Protein AF-A0A1D3I3G0-F1 (afdb_monomer_lite)

Secondary structure (DSSP, 8-state):
------GGGS-----HHHHHHHHHHTT--HHHHHHHTT-S-HHHHHHHSS-TT-TTS--PPPHHHHHHHHHHHHHHT--

Radius of gyration: 14.24 Å; chains: 1; bounding box: 36×21×44 Å

Structure (mmCIF, N/CA/C/O backbone):
data_AF-A0A1D3I3G0-F1
#
_entry.id   AF-A0A1D3I3G0-F1
#
loop_
_atom_site.group_PDB
_atom_site.id
_atom_site.type_symbol
_atom_site.label_atom_id
_atom_site.label_alt_id
_atom_site.label_comp_id
_atom_site.label_asym_id
_atom_site.label_entity_id
_atom_site.label_seq_id
_atom_site.pdbx_PDB_ins_code
_atom_site.Cartn_x
_atom_site.Cartn_y
_atom_site.Cartn_z
_atom_site.occupancy
_atom_site.B_iso_or_equiv
_atom_site.auth_seq_id
_atom_site.auth_comp_id
_atom_site.auth_asym_id
_atom_site.auth_atom_id
_atom_site.pdbx_PDB_model_num
ATOM 1 N N . MET A 1 1 ? -18.323 1.995 -36.009 1.00 44.81 1 MET A N 1
ATOM 2 C CA . MET A 1 1 ? -18.697 2.565 -34.693 1.00 44.81 1 MET A CA 1
ATOM 3 C C . MET A 1 1 ? -17.517 2.383 -33.747 1.00 44.81 1 MET A C 1
ATOM 5 O O . MET A 1 1 ? -17.046 1.262 -33.622 1.00 44.81 1 MET A O 1
ATOM 9 N N . ARG A 1 2 ? -16.971 3.456 -33.159 1.00 54.38 2 ARG A N 1
ATOM 10 C CA . ARG A 1 2 ? -15.834 3.368 -32.224 1.00 54.38 2 ARG A CA 1
ATOM 11 C C . ARG A 1 2 ? -16.404 3.310 -30.810 1.00 54.38 2 ARG A C 1
ATOM 13 O O . ARG A 1 2 ? -16.939 4.309 -30.340 1.00 54.38 2 ARG A O 1
ATOM 20 N N . ASN A 1 3 ? -16.358 2.132 -30.192 1.00 61.44 3 ASN A N 1
ATOM 21 C CA . ASN A 1 3 ? -16.839 1.931 -28.829 1.00 61.44 3 ASN A CA 1
ATOM 22 C C . ASN A 1 3 ? -15.989 2.808 -27.893 1.00 61.44 3 ASN A C 1
ATOM 24 O O . ASN A 1 3 ? -14.776 2.611 -27.798 1.00 61.44 3 ASN A O 1
ATOM 28 N N . LYS A 1 4 ? -16.584 3.844 -27.293 1.00 65.75 4 LYS A N 1
ATOM 29 C CA . LYS A 1 4 ? -15.883 4.704 -26.335 1.00 65.75 4 LYS A CA 1
ATOM 30 C C . LYS A 1 4 ? -15.810 3.934 -25.021 1.00 65.75 4 LYS A C 1
ATOM 32 O O . LYS A 1 4 ? -16.828 3.766 -24.366 1.00 65.75 4 LYS A O 1
ATOM 37 N N . ILE A 1 5 ? -14.626 3.443 -24.667 1.00 69.81 5 ILE A N 1
ATOM 38 C CA . ILE A 1 5 ? -14.393 2.860 -23.342 1.00 69.81 5 ILE A CA 1
ATOM 39 C C . ILE A 1 5 ? -14.556 3.992 -22.319 1.00 69.81 5 ILE A C 1
ATOM 41 O O . ILE A 1 5 ? -13.798 4.966 -22.367 1.00 69.81 5 ILE A O 1
ATOM 45 N N . ASN A 1 6 ? -15.548 3.898 -21.428 1.00 71.00 6 ASN A N 1
ATOM 46 C CA . ASN A 1 6 ? -15.663 4.832 -20.313 1.00 71.00 6 ASN A CA 1
ATOM 47 C C . ASN A 1 6 ? -14.672 4.415 -19.229 1.00 71.00 6 ASN A C 1
ATOM 49 O O . ASN A 1 6 ? -14.643 3.265 -18.803 1.00 71.00 6 ASN A O 1
ATOM 53 N N . ARG A 1 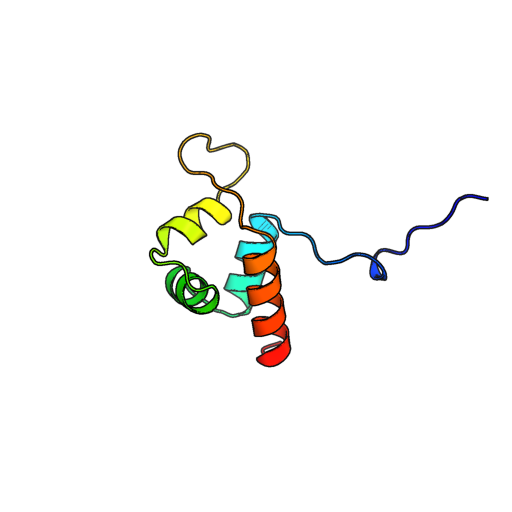7 ? -13.872 5.366 -18.742 1.00 58.00 7 ARG A N 1
ATOM 54 C CA . ARG A 1 7 ? -12.901 5.108 -17.666 1.00 58.00 7 ARG A CA 1
ATOM 55 C C . ARG A 1 7 ? -13.558 4.656 -16.356 1.00 58.00 7 ARG A C 1
ATOM 57 O O . ARG A 1 7 ? -12.894 4.006 -15.565 1.00 58.00 7 ARG A O 1
ATOM 64 N N . ASN A 1 8 ? -14.838 4.977 -16.153 1.00 65.12 8 ASN A N 1
ATOM 65 C CA . ASN A 1 8 ? -15.604 4.558 -14.976 1.00 65.12 8 ASN A CA 1
ATOM 66 C C . ASN A 1 8 ? -15.987 3.069 -14.995 1.00 65.12 8 ASN A C 1
ATOM 68 O O . ASN A 1 8 ? -16.371 2.550 -13.956 1.00 65.12 8 ASN A O 1
ATOM 72 N N . ASP A 1 9 ? -15.847 2.384 -16.136 1.00 72.94 9 ASP A N 1
ATOM 73 C CA . ASP A 1 9 ? -16.107 0.942 -16.257 1.00 72.94 9 ASP A CA 1
ATOM 74 C C . ASP A 1 9 ? -14.844 0.101 -15.960 1.00 72.94 9 ASP A C 1
ATOM 76 O O . ASP A 1 9 ? -14.846 -1.118 -16.131 1.00 72.94 9 ASP A O 1
ATOM 80 N N . MET A 1 10 ? -13.734 0.741 -15.565 1.00 71.88 10 MET A N 1
ATOM 81 C CA . MET A 1 10 ? -12.437 0.099 -15.336 1.00 71.88 10 MET A CA 1
ATOM 82 C C . MET A 1 10 ? -12.099 0.059 -13.842 1.00 71.88 10 MET A C 1
ATOM 84 O O . MET A 1 10 ? -12.174 1.079 -13.158 1.00 71.88 10 MET A O 1
ATOM 88 N N . GLU A 1 11 ? -11.659 -1.101 -13.346 1.00 72.19 11 GLU A N 1
ATOM 89 C CA . GLU A 1 11 ? -11.108 -1.218 -11.990 1.00 72.19 11 GLU A CA 1
ATOM 90 C C . GLU A 1 11 ? -9.858 -0.330 -11.840 1.00 72.19 11 GLU A C 1
ATOM 92 O O . GLU A 1 11 ? -9.024 -0.240 -12.750 1.00 72.19 11 GLU A O 1
ATOM 97 N N . LEU A 1 12 ? -9.696 0.301 -10.670 1.00 78.56 12 LEU A N 1
ATOM 98 C CA . LEU A 1 12 ? -8.464 1.013 -10.338 1.00 78.56 12 LEU A CA 1
ATOM 99 C C . LEU A 1 12 ? -7.302 0.010 -10.305 1.00 78.56 12 LEU A C 1
ATOM 101 O O . LEU A 1 12 ? -7.189 -0.816 -9.397 1.00 78.56 12 LEU A O 1
ATOM 105 N N . GLY A 1 13 ? -6.432 0.087 -11.309 1.00 84.62 13 GLY A N 1
ATOM 106 C CA . GLY A 1 13 ? -5.293 -0.812 -11.448 1.00 84.62 13 GLY A CA 1
ATOM 107 C C . GLY A 1 13 ? -4.212 -0.585 -10.390 1.00 84.62 13 GLY A C 1
ATOM 108 O O . GLY A 1 13 ? -3.936 0.549 -9.976 1.00 84.62 13 GLY A O 1
ATOM 109 N N . TYR A 1 14 ? -3.556 -1.678 -10.003 1.00 88.50 14 TYR A N 1
ATOM 110 C CA . TYR A 1 14 ? -2.337 -1.627 -9.205 1.00 88.50 14 TYR A CA 1
ATOM 111 C C . TYR A 1 14 ? -1.200 -0.982 -10.009 1.00 88.50 14 TYR A C 1
ATOM 113 O O . TYR A 1 14 ? -0.882 -1.401 -11.121 1.00 88.50 14 TYR A O 1
ATOM 121 N N . THR A 1 15 ? -0.565 0.018 -9.400 1.00 91.81 15 THR A N 1
ATOM 122 C CA . THR A 1 15 ? 0.785 0.480 -9.735 1.00 91.81 15 THR A CA 1
ATOM 123 C C . THR A 1 15 ? 1.521 0.781 -8.424 1.00 91.81 15 THR A C 1
ATOM 125 O O . THR A 1 15 ? 0.860 1.128 -7.434 1.00 91.81 15 THR A O 1
ATOM 128 N N . PRO A 1 16 ? 2.865 0.718 -8.385 1.00 92.69 16 PRO A N 1
ATOM 129 C CA . PRO A 1 16 ? 3.633 1.104 -7.197 1.00 92.69 16 PRO A CA 1
ATOM 130 C C . PRO A 1 16 ? 3.274 2.506 -6.681 1.00 92.69 16 PRO A C 1
ATOM 132 O O . PRO A 1 16 ? 3.110 2.726 -5.479 1.00 92.69 16 PRO A O 1
ATOM 135 N N . TYR A 1 17 ? 3.057 3.445 -7.608 1.00 92.62 17 TYR A N 1
ATOM 136 C CA . TYR A 1 17 ? 2.650 4.812 -7.299 1.00 92.62 17 TYR A CA 1
ATOM 137 C C . TYR A 1 17 ? 1.243 4.894 -6.687 1.00 92.62 17 TYR A C 1
ATOM 139 O O . TYR A 1 17 ? 1.050 5.591 -5.686 1.00 92.62 17 TYR A O 1
ATOM 147 N N . ASN A 1 18 ? 0.266 4.166 -7.241 1.00 93.19 18 ASN A N 1
ATOM 148 C CA . ASN A 1 18 ? -1.101 4.130 -6.712 1.00 93.19 18 ASN A CA 1
ATOM 149 C C . ASN A 1 18 ? -1.122 3.543 -5.298 1.00 93.19 18 ASN A C 1
ATOM 151 O O . ASN A 1 18 ? -1.748 4.123 -4.411 1.00 93.19 18 ASN A O 1
ATOM 155 N N . LEU A 1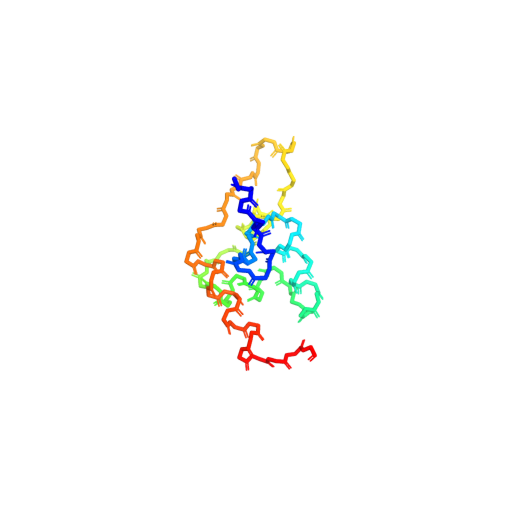 19 ? -0.390 2.446 -5.070 1.00 94.50 19 LEU A N 1
ATOM 156 C CA . LEU A 1 19 ? -0.287 1.805 -3.759 1.00 94.50 19 LEU A CA 1
ATOM 157 C C . LEU A 1 19 ? 0.257 2.779 -2.708 1.00 94.50 19 LEU A C 1
ATOM 159 O O . LEU A 1 19 ? -0.391 3.011 -1.685 1.00 94.50 19 LEU A O 1
ATOM 163 N N . ARG A 1 20 ? 1.399 3.416 -2.999 1.00 94.50 20 ARG A N 1
ATOM 164 C CA . ARG A 1 20 ? 2.021 4.405 -2.109 1.00 94.50 20 ARG A CA 1
ATOM 165 C C . ARG A 1 20 ? 1.102 5.597 -1.848 1.00 94.50 20 ARG A C 1
ATOM 167 O O . ARG A 1 20 ? 1.010 6.074 -0.717 1.00 94.50 20 ARG A O 1
ATOM 174 N N . THR A 1 21 ? 0.418 6.082 -2.882 1.00 94.19 21 THR A N 1
ATOM 175 C CA . THR A 1 21 ? -0.497 7.226 -2.782 1.00 94.19 21 THR A CA 1
ATOM 176 C C . THR A 1 21 ? -1.685 6.913 -1.880 1.00 94.19 21 THR A C 1
ATOM 178 O O . THR A 1 21 ? -1.959 7.683 -0.961 1.00 94.19 21 THR A O 1
ATOM 181 N N . LEU A 1 22 ? -2.364 5.783 -2.096 1.00 93.88 22 LEU A N 1
ATOM 182 C CA . LEU A 1 22 ? -3.492 5.367 -1.260 1.00 93.88 22 LEU A CA 1
ATOM 183 C C . LEU A 1 22 ? -3.053 5.120 0.182 1.00 93.88 22 LEU A C 1
ATOM 185 O O . LEU A 1 22 ? -3.659 5.669 1.099 1.00 93.88 22 LEU A O 1
ATOM 189 N N . ARG A 1 23 ? -1.945 4.395 0.388 1.00 95.31 23 ARG A N 1
ATOM 190 C CA . ARG A 1 23 ? -1.390 4.153 1.726 1.00 95.31 23 ARG A CA 1
ATOM 191 C C . ARG A 1 23 ? -1.153 5.465 2.482 1.00 95.31 23 ARG A C 1
ATOM 193 O O . ARG A 1 23 ? -1.564 5.596 3.632 1.00 95.31 23 ARG A O 1
ATOM 200 N N . ASN A 1 24 ? -0.524 6.446 1.832 1.00 95.12 24 ASN A N 1
ATOM 201 C CA . ASN A 1 24 ? -0.259 7.752 2.436 1.00 95.12 24 ASN A CA 1
ATOM 202 C C . ASN A 1 24 ? -1.546 8.541 2.726 1.00 95.12 24 ASN A C 1
ATOM 204 O O . ASN A 1 24 ? -1.625 9.188 3.768 1.00 95.12 24 ASN A O 1
ATOM 208 N N . ARG A 1 25 ? -2.555 8.487 1.844 1.00 93.69 25 ARG A N 1
ATOM 209 C CA . ARG A 1 25 ? -3.861 9.135 2.077 1.00 93.69 25 ARG A CA 1
ATOM 210 C C . ARG A 1 25 ? -4.575 8.553 3.294 1.00 93.69 25 ARG A C 1
ATOM 212 O O . ARG A 1 25 ? -5.100 9.310 4.100 1.00 93.69 25 ARG A O 1
ATOM 219 N N . CYS A 1 26 ? -4.488 7.238 3.478 1.00 93.25 26 CYS A N 1
ATOM 220 C CA . CYS A 1 26 ? -4.984 6.545 4.666 1.00 93.25 26 CYS A CA 1
ATOM 221 C C . CYS A 1 26 ? -4.074 6.708 5.901 1.00 93.25 26 CYS A C 1
ATOM 223 O O . CYS A 1 26 ? -4.366 6.129 6.941 1.00 93.25 26 CYS A O 1
ATOM 225 N N . LYS A 1 27 ? -2.972 7.471 5.803 1.00 95.31 27 LYS A N 1
ATOM 226 C CA . LYS A 1 27 ? -1.967 7.680 6.864 1.00 95.31 27 LYS A CA 1
ATOM 227 C C . LYS A 1 27 ? -1.356 6.384 7.416 1.00 95.31 27 LYS A C 1
ATOM 229 O O . LYS A 1 27 ? -0.953 6.337 8.572 1.00 95.31 27 LYS A O 1
ATOM 234 N N . LEU A 1 28 ? -1.249 5.357 6.575 1.00 95.81 28 LEU A N 1
ATOM 235 C CA . LEU A 1 28 ? -0.705 4.055 6.951 1.00 95.81 28 LEU A CA 1
ATOM 236 C C . LEU A 1 28 ? 0.813 3.989 6.741 1.00 95.81 28 LEU A C 1
ATOM 238 O O . LEU A 1 28 ? 1.366 4.444 5.733 1.00 95.81 28 LEU A O 1
ATOM 242 N N . THR A 1 29 ? 1.496 3.322 7.657 1.00 96.88 29 THR A N 1
ATOM 243 C CA . THR A 1 29 ? 2.864 2.831 7.488 1.00 96.88 29 THR A CA 1
ATOM 244 C C . THR A 1 29 ? 2.886 1.573 6.612 1.00 96.88 29 THR A C 1
ATOM 246 O O . THR A 1 29 ? 1.876 0.898 6.406 1.00 96.88 29 THR A O 1
ATOM 249 N N . GLN A 1 30 ? 4.062 1.208 6.090 1.00 96.69 30 GLN A N 1
ATOM 250 C CA . GLN A 1 30 ? 4.226 -0.050 5.346 1.00 96.69 30 GLN A CA 1
ATOM 251 C C . GLN A 1 30 ? 3.960 -1.287 6.221 1.00 96.69 30 GLN A C 1
ATOM 253 O O . GLN A 1 30 ? 3.542 -2.321 5.707 1.00 96.69 30 GLN A O 1
ATOM 258 N N . ALA A 1 31 ? 4.187 -1.188 7.534 1.00 97.19 31 ALA A N 1
ATOM 259 C CA . ALA A 1 31 ? 3.917 -2.268 8.477 1.00 97.19 31 ALA A CA 1
ATOM 260 C C . ALA A 1 31 ? 2.413 -2.462 8.705 1.00 97.19 31 ALA A C 1
ATOM 262 O O . ALA A 1 31 ? 1.942 -3.595 8.675 1.00 97.19 31 ALA A O 1
ATOM 263 N N . GLU A 1 32 ? 1.655 -1.376 8.854 1.00 96.75 32 GLU A N 1
ATOM 264 C CA . GLU A 1 32 ? 0.194 -1.446 8.983 1.00 96.75 32 GLU A CA 1
ATOM 265 C C . GLU A 1 32 ? -0.447 -1.970 7.697 1.00 96.75 32 GLU A C 1
ATOM 267 O O . GLU A 1 32 ? -1.286 -2.865 7.751 1.00 96.75 32 GLU A O 1
ATOM 272 N N . LEU A 1 33 ? 0.010 -1.511 6.524 1.00 96.81 33 LEU A N 1
ATOM 273 C CA . LEU A 1 33 ? -0.448 -2.080 5.256 1.00 96.81 33 LEU A CA 1
ATOM 274 C C . LEU A 1 33 ? -0.125 -3.580 5.162 1.00 96.81 33 LEU A C 1
ATOM 276 O O . LEU A 1 33 ? -0.977 -4.365 4.751 1.00 96.81 33 LEU A O 1
ATOM 280 N N . ALA A 1 34 ? 1.076 -3.996 5.577 1.00 97.19 34 ALA A N 1
ATOM 281 C CA . ALA A 1 34 ? 1.456 -5.405 5.600 1.00 97.19 34 ALA A CA 1
ATOM 282 C C . ALA A 1 34 ? 0.535 -6.246 6.498 1.00 97.19 34 ALA A C 1
ATOM 284 O O . ALA A 1 34 ? 0.156 -7.350 6.110 1.00 97.19 34 ALA A O 1
ATOM 285 N N . GLN A 1 35 ? 0.134 -5.715 7.655 1.00 96.75 35 GLN A N 1
ATOM 286 C CA . GLN A 1 35 ? -0.838 -6.356 8.542 1.00 96.75 35 GLN A CA 1
ATOM 287 C C . GLN A 1 35 ? -2.222 -6.451 7.890 1.00 96.75 35 GLN A C 1
ATOM 289 O O . GLN A 1 35 ? -2.806 -7.532 7.889 1.00 96.75 35 GLN A O 1
ATOM 294 N N . ILE A 1 36 ? -2.706 -5.364 7.274 1.00 95.81 36 ILE A N 1
ATOM 295 C CA . ILE A 1 36 ? -4.008 -5.313 6.58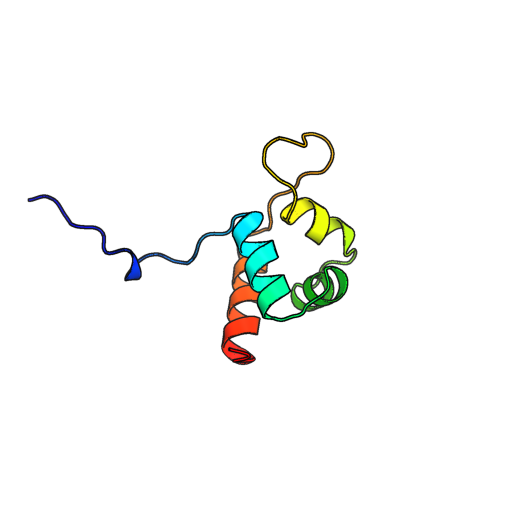7 1.00 95.81 36 ILE A CA 1
ATOM 296 C C . ILE A 1 36 ? -4.103 -6.389 5.507 1.00 95.81 36 ILE A C 1
ATOM 298 O O . ILE A 1 36 ? -5.116 -7.080 5.421 1.00 95.81 36 ILE A O 1
ATOM 302 N N . VAL A 1 37 ? -3.048 -6.566 4.705 1.00 96.19 37 VAL A N 1
ATOM 303 C CA . VAL A 1 37 ? -3.030 -7.567 3.626 1.00 96.19 37 VAL A CA 1
ATOM 304 C C . VAL A 1 37 ? -2.449 -8.921 4.054 1.00 96.19 37 VAL A C 1
ATOM 306 O O . VAL A 1 37 ? -2.323 -9.832 3.239 1.00 96.19 37 VAL A O 1
ATOM 309 N N . GLY A 1 38 ? -2.097 -9.099 5.328 1.00 95.75 38 GLY A N 1
ATOM 310 C CA . GLY A 1 38 ? -1.640 -10.375 5.882 1.00 95.75 38 GLY A CA 1
ATOM 311 C C . GLY A 1 38 ? -0.289 -10.873 5.352 1.00 95.75 38 GLY A C 1
ATOM 312 O O . GLY A 1 38 ? -0.120 -12.076 5.153 1.00 95.75 38 GLY A O 1
ATOM 313 N N . VAL A 1 39 ? 0.678 -9.982 5.107 1.00 95.44 39 VAL A N 1
ATOM 314 C CA . VAL A 1 39 ? 2.066 -10.366 4.788 1.00 95.44 39 VAL A CA 1
ATOM 315 C C . VAL A 1 39 ? 2.989 -10.183 5.989 1.00 95.44 39 VAL A C 1
ATOM 317 O O . VAL A 1 39 ? 2.871 -9.232 6.755 1.00 95.44 39 VAL A O 1
ATOM 320 N N . LYS A 1 40 ? 3.938 -11.113 6.158 1.00 88.44 40 LYS A N 1
ATOM 321 C CA . LYS A 1 40 ? 4.768 -11.210 7.373 1.00 88.44 40 LYS A CA 1
ATOM 322 C C . LYS A 1 40 ? 5.749 -10.049 7.565 1.00 88.44 40 LYS A C 1
ATOM 324 O O . LYS A 1 40 ? 6.095 -9.737 8.699 1.00 88.44 40 LYS A O 1
ATOM 329 N N . HIS A 1 41 ? 6.229 -9.433 6.483 1.00 91.19 41 HIS A N 1
ATOM 330 C CA . HIS A 1 41 ? 7.294 -8.429 6.548 1.00 91.19 41 HIS A CA 1
ATOM 331 C C . HIS A 1 41 ? 6.917 -7.158 5.787 1.00 91.19 41 HIS A C 1
ATOM 333 O O . HIS A 1 41 ? 6.668 -7.206 4.584 1.00 91.19 41 HIS A O 1
ATOM 339 N N . TYR A 1 42 ? 6.989 -6.005 6.462 1.00 91.31 42 TYR A N 1
ATOM 340 C CA . TYR A 1 42 ? 6.747 -4.684 5.861 1.00 91.31 42 TYR A CA 1
ATOM 341 C C . TYR A 1 42 ? 7.667 -4.389 4.666 1.00 91.31 42 TYR A C 1
ATOM 343 O O . TYR A 1 42 ? 7.286 -3.667 3.750 1.00 91.31 42 TYR A O 1
ATOM 351 N N . ILE A 1 43 ? 8.862 -4.996 4.639 1.00 92.00 43 ILE A N 1
ATOM 352 C CA . ILE A 1 43 ? 9.812 -4.898 3.523 1.00 92.00 43 ILE A CA 1
ATOM 353 C C . ILE A 1 43 ? 9.136 -5.291 2.206 1.00 92.00 43 ILE A C 1
ATOM 355 O O . ILE A 1 43 ? 9.427 -4.687 1.180 1.00 92.00 43 ILE A O 1
ATOM 359 N N . GLN A 1 44 ? 8.212 -6.258 2.225 1.00 93.25 44 GLN A N 1
ATOM 360 C CA . GLN A 1 44 ? 7.497 -6.699 1.032 1.00 93.25 44 GLN A CA 1
ATOM 361 C C . GLN A 1 44 ? 6.620 -5.591 0.436 1.00 93.25 44 GLN A C 1
ATOM 363 O O . GL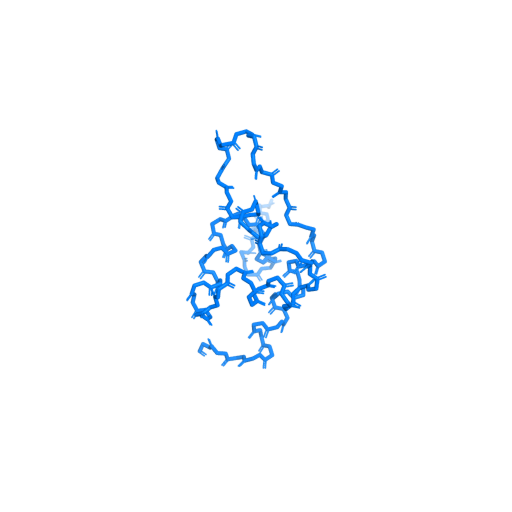N A 1 44 ? 6.623 -5.417 -0.778 1.00 93.25 44 GLN A O 1
ATOM 368 N N . VAL A 1 45 ? 5.984 -4.772 1.277 1.00 94.19 45 VAL A N 1
ATOM 369 C CA . VAL A 1 45 ? 5.271 -3.564 0.835 1.00 94.19 45 VAL A CA 1
ATOM 370 C C . VAL A 1 45 ? 6.240 -2.563 0.208 1.00 94.19 45 VAL A C 1
ATOM 372 O O . VAL A 1 45 ? 5.955 -2.016 -0.850 1.00 94.19 45 VAL A O 1
ATOM 375 N N . GLY A 1 46 ? 7.427 -2.381 0.793 1.00 92.81 46 GLY A N 1
ATOM 376 C CA . GLY A 1 46 ? 8.471 -1.545 0.194 1.00 92.81 46 GLY A CA 1
ATOM 377 C C . GLY A 1 46 ? 8.914 -2.017 -1.195 1.00 92.81 46 GLY A C 1
ATOM 378 O O . GLY A 1 46 ? 9.210 -1.187 -2.049 1.00 92.81 46 GLY A O 1
ATOM 379 N N . ARG A 1 47 ? 8.903 -3.332 -1.452 1.00 92.75 47 ARG A N 1
ATOM 380 C CA . ARG A 1 47 ? 9.176 -3.894 -2.786 1.00 92.75 47 ARG A CA 1
ATOM 381 C C . ARG A 1 47 ? 8.046 -3.626 -3.780 1.00 92.75 47 ARG A C 1
ATOM 383 O O . ARG A 1 47 ? 8.339 -3.390 -4.946 1.00 92.75 47 ARG A O 1
ATOM 390 N N . TRP A 1 48 ? 6.795 -3.637 -3.313 1.00 94.12 48 TRP A N 1
ATOM 391 C CA . TRP A 1 48 ? 5.606 -3.320 -4.114 1.00 94.12 48 TRP A CA 1
ATOM 392 C C . TRP A 1 48 ? 5.477 -1.834 -4.456 1.00 94.12 48 TRP A C 1
ATOM 394 O O . TRP A 1 48 ? 4.815 -1.490 -5.431 1.00 94.12 48 TRP A O 1
ATOM 404 N N . GLU A 1 49 ? 6.071 -0.953 -3.648 1.00 92.88 49 GLU A N 1
ATOM 405 C CA . GLU A 1 49 ? 6.085 0.502 -3.863 1.00 92.88 49 GLU A CA 1
ATOM 406 C C . GLU A 1 49 ? 7.307 0.992 -4.650 1.00 92.88 49 GLU A C 1
ATOM 408 O O . GLU A 1 49 ? 7.364 2.166 -5.019 1.00 92.88 49 GLU A O 1
ATOM 413 N N . ALA A 1 50 ? 8.292 0.126 -4.892 1.00 89.44 50 ALA A N 1
ATOM 414 C CA . ALA A 1 50 ? 9.508 0.489 -5.606 1.00 89.44 50 ALA A CA 1
ATOM 415 C C . ALA A 1 50 ? 9.251 0.692 -7.111 1.00 89.44 50 ALA A C 1
ATOM 417 O O . ALA A 1 50 ? 8.501 -0.053 -7.742 1.00 89.44 50 ALA A O 1
ATOM 418 N N . GLU A 1 51 ? 9.892 1.713 -7.686 1.00 77.69 51 GLU A N 1
ATOM 419 C CA . GLU A 1 51 ? 9.678 2.122 -9.077 1.00 77.69 51 GLU A CA 1
ATOM 420 C C . GLU A 1 51 ? 10.361 1.220 -10.113 1.00 77.69 51 GLU A C 1
ATOM 422 O O . GLU A 1 51 ? 11.407 0.641 -9.806 1.00 77.69 51 GLU A O 1
ATOM 427 N N . PRO A 1 52 ? 9.837 1.182 -11.361 1.00 65.50 52 PRO A N 1
ATOM 428 C CA . PRO A 1 52 ? 10.261 0.312 -12.454 1.00 65.50 52 PRO A CA 1
ATOM 429 C C . PRO A 1 52 ? 11.753 0.274 -12.857 1.00 65.50 52 PRO A C 1
ATOM 431 O O . PRO A 1 52 ? 12.110 -0.609 -13.639 1.00 65.50 52 PRO A O 1
ATOM 434 N N . ASP A 1 53 ? 12.633 1.094 -12.274 1.00 67.25 53 ASP A N 1
ATOM 435 C CA . ASP A 1 53 ? 14.077 1.136 -12.581 1.00 67.25 53 ASP A CA 1
ATOM 436 C C . ASP A 1 53 ? 15.028 0.629 -11.466 1.00 67.25 53 ASP A C 1
ATOM 438 O O . ASP A 1 53 ? 16.223 0.476 -11.689 1.00 67.25 53 ASP A O 1
ATOM 442 N N . THR A 1 54 ? 14.545 0.240 -10.275 1.00 62.34 54 THR A N 1
ATOM 443 C CA . THR A 1 54 ? 15.382 -0.422 -9.232 1.00 62.34 54 THR A CA 1
ATOM 444 C C . THR A 1 54 ? 15.348 -1.964 -9.290 1.00 62.34 54 THR A C 1
ATOM 446 O O . THR A 1 54 ? 14.558 -2.597 -8.595 1.00 62.34 54 THR A O 1
ATOM 449 N N . GLU A 1 55 ? 16.140 -2.593 -10.165 1.00 59.59 55 GLU A N 1
ATOM 450 C CA . GLU A 1 55 ? 16.061 -4.042 -10.492 1.00 59.59 55 GLU A CA 1
ATOM 451 C C . GLU A 1 55 ? 16.180 -5.016 -9.301 1.00 59.59 55 GLU A C 1
ATOM 453 O O . GLU A 1 55 ? 15.561 -6.074 -9.300 1.00 59.59 55 GLU A O 1
ATOM 458 N N . THR A 1 56 ? 16.932 -4.690 -8.247 1.00 60.91 56 THR A N 1
ATOM 459 C CA . THR A 1 56 ? 17.300 -5.684 -7.216 1.00 60.91 56 THR A CA 1
ATOM 460 C C . THR A 1 56 ? 16.313 -5.834 -6.055 1.00 60.91 56 THR A C 1
ATOM 462 O O . THR A 1 56 ? 16.491 -6.711 -5.208 1.00 60.91 56 THR A O 1
ATOM 465 N N . ARG A 1 57 ? 15.279 -4.988 -5.956 1.00 67.69 57 ARG A N 1
ATOM 466 C CA . ARG A 1 57 ? 14.382 -4.950 -4.780 1.00 67.69 57 ARG A CA 1
ATOM 467 C C . ARG A 1 57 ? 12.895 -4.946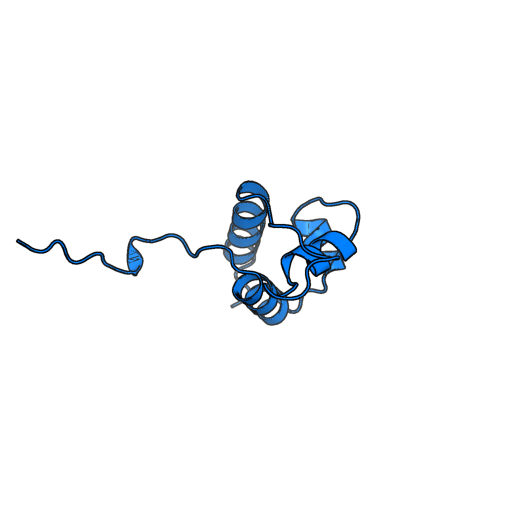 -5.114 1.00 67.69 57 ARG A C 1
ATOM 469 O O . ARG A 1 57 ? 12.098 -4.663 -4.227 1.00 67.69 57 ARG A O 1
ATOM 476 N N . ARG A 1 58 ? 12.509 -5.273 -6.346 1.00 80.44 58 ARG A N 1
ATOM 477 C CA . ARG A 1 58 ? 11.111 -5.199 -6.774 1.00 80.44 58 ARG A CA 1
ATOM 478 C C . ARG A 1 58 ? 10.353 -6.506 -6.691 1.00 80.44 58 ARG A C 1
ATOM 480 O O . ARG A 1 58 ? 10.916 -7.591 -6.785 1.00 80.44 58 ARG A O 1
ATOM 487 N N . ALA A 1 59 ? 9.058 -6.353 -6.463 1.00 86.94 59 ALA A N 1
ATOM 488 C CA . ALA A 1 59 ? 8.067 -7.405 -6.531 1.00 86.94 59 ALA A CA 1
ATOM 489 C C . ALA A 1 59 ? 6.735 -6.758 -6.900 1.00 86.94 59 ALA A C 1
ATOM 491 O O . ALA A 1 59 ? 6.461 -5.649 -6.447 1.00 86.94 59 ALA A O 1
ATOM 492 N N . ASP A 1 60 ? 5.901 -7.465 -7.650 1.00 90.00 60 ASP A N 1
ATOM 493 C CA . ASP A 1 60 ? 4.522 -7.045 -7.861 1.00 90.00 60 ASP A CA 1
ATOM 494 C C . ASP A 1 60 ? 3.647 -7.474 -6.682 1.00 90.00 60 ASP A C 1
ATOM 496 O O . ASP A 1 60 ? 3.884 -8.494 -6.017 1.00 90.00 60 ASP A O 1
ATOM 500 N N . MET A 1 61 ? 2.618 -6.677 -6.413 1.00 93.00 61 MET A N 1
ATOM 501 C CA . MET A 1 61 ? 1.577 -7.034 -5.460 1.00 93.00 61 MET A CA 1
ATOM 502 C C . MET A 1 61 ? 0.610 -8.033 -6.115 1.00 93.00 61 MET A C 1
ATOM 504 O O . MET A 1 61 ? 0.071 -7.739 -7.183 1.00 93.00 61 MET A O 1
ATOM 508 N N . PRO A 1 62 ? 0.326 -9.194 -5.494 1.00 94.56 62 PRO A N 1
ATOM 509 C CA . PRO A 1 62 ? -0.719 -10.086 -5.988 1.00 94.56 62 PRO A CA 1
ATOM 510 C C . PRO A 1 62 ? -2.079 -9.376 -6.051 1.00 94.56 62 PRO A C 1
ATOM 512 O O . PRO A 1 62 ? -2.444 -8.657 -5.118 1.00 94.56 62 PRO A O 1
ATOM 515 N N . LEU A 1 63 ? -2.861 -9.626 -7.108 1.00 93.19 63 LEU A N 1
ATOM 516 C CA . LEU A 1 63 ? -4.158 -8.966 -7.326 1.00 93.19 63 LEU A CA 1
ATOM 517 C C . LEU A 1 63 ? -5.131 -9.151 -6.150 1.00 93.19 63 LEU A C 1
ATOM 519 O O . LEU A 1 63 ? -5.848 -8.222 -5.791 1.00 93.19 63 LEU A O 1
ATOM 523 N N . GLU A 1 64 ? -5.128 -10.324 -5.515 1.00 94.38 64 GLU A N 1
ATOM 524 C CA . GLU A 1 64 ? -5.933 -10.593 -4.315 1.00 94.38 64 GLU A CA 1
ATOM 525 C C . GLU A 1 64 ? -5.605 -9.615 -3.179 1.00 94.38 64 GLU A C 1
ATOM 527 O O . GLU A 1 64 ? -6.505 -9.061 -2.554 1.00 94.38 64 GLU A O 1
ATOM 532 N N . LYS A 1 65 ? -4.315 -9.339 -2.956 1.00 95.75 65 LYS A N 1
ATOM 533 C CA . LYS A 1 65 ? -3.853 -8.414 -1.915 1.00 95.75 65 LYS A CA 1
ATOM 534 C C . LYS A 1 65 ? -4.224 -6.975 -2.259 1.00 95.75 65 LYS A C 1
ATOM 536 O O . LYS A 1 65 ? -4.582 -6.212 -1.365 1.00 95.75 65 LYS A O 1
ATOM 541 N N . TRP A 1 66 ? -4.158 -6.609 -3.539 1.00 95.50 66 TRP A N 1
ATOM 542 C CA . TRP A 1 66 ? -4.605 -5.299 -4.011 1.00 95.50 66 TRP A CA 1
ATOM 543 C C . TRP A 1 66 ? -6.099 -5.094 -3.745 1.00 95.50 66 TRP A C 1
ATOM 545 O O . TRP A 1 66 ? -6.485 -4.106 -3.128 1.00 95.50 66 TRP A O 1
ATOM 555 N N . ARG A 1 67 ? -6.931 -6.074 -4.115 1.00 93.94 67 ARG A N 1
ATOM 556 C CA . ARG A 1 67 ? -8.378 -6.051 -3.858 1.00 93.94 67 ARG A CA 1
ATOM 557 C C . ARG A 1 67 ? -8.705 -6.029 -2.368 1.00 93.94 67 ARG A C 1
ATOM 559 O O . ARG A 1 67 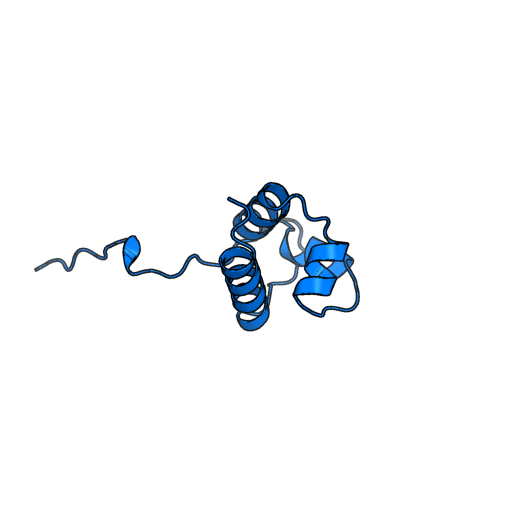? -9.570 -5.268 -1.961 1.00 93.94 67 ARG A O 1
ATOM 566 N N . GLN A 1 68 ? -7.976 -6.795 -1.558 1.00 95.25 68 GLN A N 1
ATOM 567 C CA . GLN A 1 68 ? -8.105 -6.776 -0.100 1.00 95.25 68 GLN A CA 1
ATOM 568 C C . GLN A 1 68 ? -7.821 -5.382 0.479 1.00 95.25 68 GLN A C 1
ATOM 570 O O . GLN A 1 68 ? -8.528 -4.934 1.378 1.00 95.25 68 GLN A O 1
ATOM 575 N N . PHE A 1 69 ? -6.804 -4.682 -0.032 1.00 94.81 69 PHE A N 1
ATOM 576 C CA . PHE A 1 69 ? -6.511 -3.321 0.409 1.00 94.81 69 PHE A CA 1
ATOM 577 C C . PHE A 1 69 ? -7.597 -2.327 -0.023 1.00 94.81 69 PHE A C 1
ATOM 579 O O . PHE A 1 69 ? -8.022 -1.517 0.796 1.00 94.81 69 PHE A O 1
ATOM 586 N N . LEU A 1 70 ? -8.083 -2.406 -1.266 1.00 93.56 70 LEU A N 1
ATOM 587 C CA . LEU A 1 70 ? -9.174 -1.549 -1.744 1.00 93.56 70 LEU A CA 1
ATOM 588 C C . LEU A 1 70 ? -10.469 -1.754 -0.942 1.00 93.56 70 LEU A C 1
ATOM 590 O O . LEU A 1 70 ? -11.056 -0.777 -0.488 1.00 93.56 70 LEU A O 1
ATOM 594 N N . ASP A 1 71 ? -10.855 -3.004 -0.683 1.00 93.25 71 ASP A N 1
ATOM 595 C CA . ASP A 1 71 ? -12.015 -3.349 0.151 1.00 93.25 71 ASP A CA 1
ATOM 596 C C . ASP A 1 71 ? -11.872 -2.805 1.584 1.00 93.25 71 ASP A C 1
ATOM 598 O O . ASP A 1 71 ? -12.824 -2.275 2.158 1.00 93.25 71 ASP A O 1
ATOM 602 N N . TRP A 1 72 ? -10.663 -2.856 2.156 1.00 94.75 72 TRP A N 1
ATOM 603 C CA . TRP A 1 72 ? -10.393 -2.246 3.457 1.00 94.75 72 TRP A CA 1
ATOM 604 C C . TRP A 1 72 ? -10.578 -0.720 3.434 1.00 94.75 72 TRP A C 1
ATOM 606 O O . TRP A 1 72 ? -11.161 -0.172 4.372 1.00 94.75 72 TRP A O 1
ATOM 616 N N . ILE A 1 73 ? -10.123 -0.034 2.377 1.00 92.19 73 ILE A N 1
ATOM 617 C CA . ILE A 1 73 ? -10.297 1.422 2.225 1.00 92.19 73 ILE A CA 1
ATOM 618 C C . ILE A 1 73 ? -11.787 1.767 2.146 1.00 92.19 73 ILE A C 1
ATOM 620 O O . ILE A 1 73 ? -12.241 2.645 2.878 1.00 92.19 73 ILE A O 1
ATOM 624 N N . GLU A 1 74 ? -12.545 1.061 1.302 1.00 90.44 74 GLU A N 1
ATOM 625 C CA . GLU A 1 74 ? -13.986 1.280 1.124 1.00 90.44 74 GLU A CA 1
ATOM 626 C C . GLU A 1 74 ? -14.761 1.073 2.430 1.00 90.44 74 GLU A C 1
ATOM 628 O O . GLU A 1 74 ? -15.594 1.899 2.801 1.00 90.44 74 GLU A O 1
ATOM 633 N N . LYS A 1 75 ? -14.449 0.008 3.177 1.00 90.06 75 LYS A N 1
ATOM 634 C CA . LYS A 1 75 ? -15.096 -0.288 4.466 1.00 90.06 75 LYS A CA 1
ATOM 635 C C . LYS A 1 75 ? -14.752 0.712 5.556 1.00 90.06 75 LYS A C 1
ATOM 637 O O . LYS A 1 75 ? -15.589 1.010 6.403 1.00 90.06 75 LYS A O 1
ATOM 642 N N . THR A 1 76 ? -13.513 1.192 5.562 1.00 85.75 76 THR A N 1
ATOM 643 C CA . THR A 1 76 ? -13.041 2.129 6.586 1.00 85.75 76 THR A CA 1
ATOM 644 C C . THR A 1 76 ? -13.515 3.551 6.293 1.00 85.75 76 THR A C 1
ATOM 646 O O . THR A 1 76 ? -13.517 4.372 7.205 1.00 85.75 76 THR A O 1
ATOM 649 N N . ASN A 1 77 ? -13.926 3.830 5.046 1.00 64.62 77 ASN A N 1
ATOM 650 C CA . ASN A 1 77 ? -14.433 5.110 4.547 1.00 64.62 77 ASN A CA 1
ATOM 651 C C . ASN A 1 77 ? -13.748 6.318 5.214 1.00 64.62 77 ASN A C 1
ATOM 653 O O . ASN A 1 77 ? -14.379 7.251 5.703 1.00 64.62 77 ASN A O 1
ATOM 657 N N . ALA A 1 78 ? -12.415 6.248 5.273 1.00 52.16 78 ALA A N 1
ATOM 658 C CA . ALA A 1 78 ? -11.548 7.320 5.732 1.00 52.16 78 ALA A CA 1
ATOM 659 C C . ALA A 1 78 ? -11.121 8.160 4.522 1.00 52.16 78 ALA A C 1
ATOM 661 O O . ALA A 1 78 ? -9.932 8.260 4.213 1.00 52.16 78 ALA A O 1
ATOM 662 N N . VAL A 1 79 ? -12.110 8.709 3.814 1.00 45.38 79 VAL A N 1
ATOM 663 C CA . VAL A 1 79 ? -11.975 9.864 2.916 1.00 45.38 79 VAL A CA 1
ATOM 664 C C . VAL A 1 79 ? -13.192 10.749 3.118 1.00 45.38 79 VAL A C 1
ATOM 666 O O . VAL A 1 79 ? -14.317 10.219 3.006 1.00 45.38 79 VAL A O 1
#

pLDDT: mean 85.06, std 14.15, range [44.81, 97.19]

Organism: Neisseria gonorrhoeae (NCBI:txid485)

Sequence (79 aa):
MRNKINRNDMELGYTPYNLRTLRNRCKLTQAELAQIVGVKHYIQVGRWEAEPDTETRRADMPLEKWRQFLDWIEKTNAV

InterPro domains:
  IPR001387 Cro/C1-type, helix-turn-helix domain [PS50943] (19-49)
  IPR001387 Cro/C1-type, helix-turn-helix domain [cd00093] (18-56)
  IPR010982 Lambda repressor-like, DNA-binding domain superfamily [G3DSA:1.10.260.40] (7-79)
  IPR010982 Lambda repressor-like, DNA-binding domain superfamily [SSF47413] (16-49)

Foldseek 3Di:
DDPDDDPVVDDDDQDLVVLVVVCVLVVHDLVRLCVQLVHDDSLQNVQCNDDPPPPPRHDHDPPSSVVSVVVVCVVVVSD